Protein AF-A0A538FHL4-F1 (afdb_monomer_lite)

Secondary structure (DSSP, 8-state):
--SHHHHHHHHHHHHHHHHTT----SS--SHHHHHHHHHTT-GGGSS-------SS-TTT--

Structure (mmCIF, N/CA/C/O backbone):
data_AF-A0A538FHL4-F1
#
_entry.id   AF-A0A538FHL4-F1
#
loop_
_atom_site.group_PDB
_atom_site.id
_atom_site.type_symbol
_atom_site.label_atom_id
_atom_site.label_alt_id
_atom_site.label_comp_id
_atom_site.label_asym_id
_atom_site.label_entity_id
_atom_s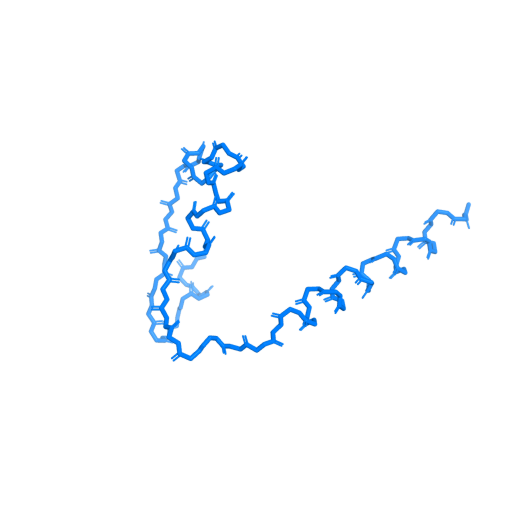ite.label_seq_id
_atom_site.pdbx_PDB_ins_code
_atom_site.Cartn_x
_atom_site.Cartn_y
_atom_site.Cartn_z
_atom_site.occupancy
_atom_site.B_iso_or_equiv
_atom_site.auth_seq_id
_atom_site.auth_comp_id
_atom_site.auth_asym_id
_atom_site.auth_atom_id
_atom_site.pdbx_PDB_model_num
ATOM 1 N N . MET A 1 1 ? 4.590 -6.503 35.215 1.00 51.25 1 MET A N 1
ATOM 2 C CA . MET A 1 1 ? 5.783 -5.904 34.568 1.00 51.25 1 MET A CA 1
ATOM 3 C C . MET A 1 1 ? 6.553 -6.917 33.693 1.00 51.25 1 MET A C 1
ATOM 5 O O . MET A 1 1 ? 7.771 -6.865 33.637 1.00 51.25 1 MET A O 1
ATOM 9 N N . LEU A 1 2 ? 5.871 -7.837 32.987 1.00 54.53 2 LEU A N 1
ATOM 10 C CA . LEU A 1 2 ? 6.507 -8.805 32.065 1.00 54.53 2 LEU A CA 1
ATOM 11 C C . LEU A 1 2 ? 6.042 -8.630 30.600 1.00 54.53 2 LEU A C 1
ATOM 13 O O . LEU A 1 2 ? 6.709 -9.094 29.683 1.00 54.53 2 LEU A O 1
ATOM 17 N N . LEU A 1 3 ? 4.933 -7.912 30.373 1.00 54.25 3 LEU A N 1
ATOM 18 C CA . LEU A 1 3 ? 4.318 -7.734 29.049 1.00 54.25 3 LEU A CA 1
ATOM 19 C C . LEU A 1 3 ? 5.042 -6.685 28.181 1.00 54.25 3 LEU A C 1
ATOM 21 O O . LEU A 1 3 ? 5.230 -6.904 26.991 1.00 54.25 3 LEU A O 1
ATOM 25 N N . ALA A 1 4 ? 5.580 -5.612 28.773 1.00 55.91 4 ALA A N 1
ATOM 26 C CA . ALA A 1 4 ? 6.252 -4.538 28.023 1.00 55.91 4 ALA A CA 1
ATOM 27 C C . ALA A 1 4 ? 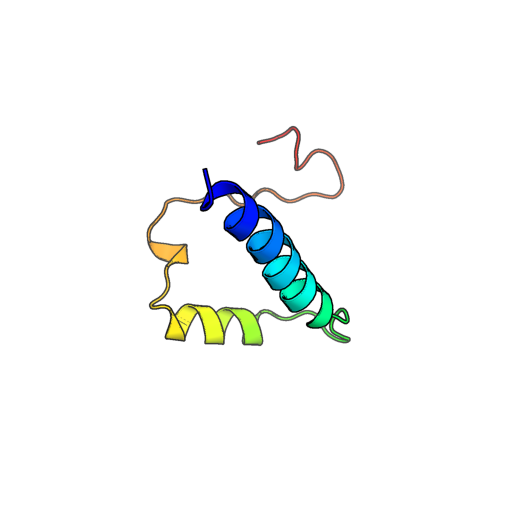7.580 -4.957 27.348 1.00 55.91 4 ALA A C 1
ATOM 29 O O . ALA A 1 4 ? 8.046 -4.301 26.418 1.00 55.91 4 ALA A O 1
ATOM 30 N N . ARG A 1 5 ? 8.210 -6.056 27.796 1.00 53.84 5 ARG A N 1
ATOM 31 C CA . ARG A 1 5 ? 9.424 -6.604 27.159 1.00 53.84 5 ARG A CA 1
ATOM 32 C C . ARG A 1 5 ? 9.096 -7.461 25.931 1.00 53.84 5 ARG A C 1
ATOM 34 O O . ARG A 1 5 ? 9.940 -7.585 25.049 1.00 53.84 5 ARG A O 1
ATOM 41 N N . GLN A 1 6 ? 7.885 -8.017 25.867 1.00 55.44 6 GLN A N 1
ATOM 42 C CA . GLN A 1 6 ? 7.428 -8.868 24.767 1.00 55.44 6 GLN A CA 1
ATOM 43 C C . GLN A 1 6 ? 7.098 -8.028 23.520 1.00 55.44 6 GLN A C 1
ATOM 45 O O . GLN A 1 6 ? 7.476 -8.402 22.415 1.00 55.44 6 GLN A O 1
ATOM 50 N N . GLU A 1 7 ? 6.530 -6.832 23.700 1.00 54.81 7 GLU A N 1
ATOM 51 C CA . GLU A 1 7 ? 6.124 -5.963 22.585 1.00 54.81 7 GLU A CA 1
ATOM 52 C C . GLU A 1 7 ? 7.299 -5.394 21.777 1.00 54.81 7 GLU A C 1
ATOM 54 O O . GLU A 1 7 ? 7.267 -5.427 20.548 1.00 54.81 7 GLU A O 1
ATOM 59 N N . ARG A 1 8 ? 8.388 -4.957 22.431 1.00 55.09 8 ARG A N 1
ATOM 60 C CA . ARG A 1 8 ? 9.576 -4.447 21.713 1.00 55.09 8 ARG A CA 1
ATOM 61 C C . ARG A 1 8 ? 10.298 -5.525 20.897 1.00 55.09 8 ARG A C 1
ATOM 63 O O . ARG A 1 8 ? 10.822 -5.231 19.824 1.00 55.09 8 ARG A O 1
ATOM 70 N N . GLY A 1 9 ? 10.311 -6.768 21.383 1.00 59.66 9 GLY A N 1
ATOM 71 C CA . GLY A 1 9 ? 10.874 -7.903 20.644 1.00 59.66 9 GLY A CA 1
ATOM 72 C C . GLY A 1 9 ? 10.005 -8.331 19.457 1.00 59.66 9 GLY A C 1
ATOM 73 O O . GLY A 1 9 ? 10.537 -8.784 18.448 1.00 59.66 9 GLY A O 1
ATOM 74 N N . ASN A 1 10 ? 8.686 -8.143 19.558 1.00 62.84 10 ASN A N 1
ATOM 75 C CA . ASN A 1 10 ? 7.734 -8.480 18.504 1.00 62.84 10 ASN A CA 1
ATOM 76 C C . ASN A 1 10 ? 7.810 -7.459 17.359 1.00 62.84 10 ASN A C 1
ATOM 78 O O . ASN A 1 10 ? 8.095 -7.836 16.233 1.00 62.84 10 ASN A O 1
ATOM 82 N N . VAL A 1 11 ? 7.712 -6.154 17.641 1.00 67.38 11 VAL A N 1
ATOM 83 C CA . VAL A 1 11 ? 7.800 -5.103 16.602 1.00 67.38 11 VAL A CA 1
ATOM 84 C C . VAL A 1 11 ? 9.053 -5.263 15.736 1.00 67.38 11 VAL A C 1
ATOM 86 O O . VAL A 1 11 ? 8.948 -5.262 14.514 1.00 67.38 11 VAL A O 1
ATOM 89 N N . THR A 1 12 ? 10.203 -5.511 16.365 1.00 80.62 12 THR A N 1
ATOM 90 C CA . THR A 1 12 ? 11.487 -5.685 15.666 1.00 80.62 12 THR A CA 1
ATOM 91 C C . THR A 1 12 ? 11.507 -6.927 14.762 1.00 80.62 12 THR A C 1
ATOM 93 O O . THR A 1 12 ? 12.160 -6.929 13.722 1.00 80.62 12 THR A O 1
ATOM 96 N N . ARG A 1 13 ? 10.782 -7.995 15.126 1.00 87.81 13 ARG A N 1
ATOM 97 C CA . ARG A 1 13 ? 10.715 -9.234 14.341 1.00 87.81 13 ARG A CA 1
ATOM 98 C C . ARG A 1 13 ? 9.844 -9.078 13.098 1.00 87.81 13 ARG A C 1
ATOM 100 O O . ARG A 1 13 ? 10.257 -9.532 12.033 1.00 87.81 13 ARG A O 1
ATOM 107 N N . GLN A 1 14 ? 8.664 -8.465 13.208 1.00 89.00 14 GLN A N 1
ATOM 108 C CA . GLN A 1 14 ? 7.806 -8.280 12.032 1.00 89.00 14 GLN A CA 1
ATOM 109 C C . GLN A 1 14 ? 8.379 -7.238 11.080 1.00 89.00 14 GLN A C 1
ATOM 111 O O . GLN A 1 14 ? 8.288 -7.449 9.876 1.00 89.00 14 GLN A O 1
ATOM 116 N N . THR A 1 15 ? 9.027 -6.175 11.571 1.00 90.50 15 THR A N 1
ATOM 117 C CA . THR A 1 15 ? 9.742 -5.252 10.676 1.00 90.50 15 THR A CA 1
ATOM 118 C C . THR A 1 15 ? 10.874 -5.968 9.948 1.00 90.50 15 THR A C 1
ATOM 120 O O . THR A 1 15 ? 10.917 -5.902 8.726 1.00 90.50 15 THR A O 1
ATOM 123 N N . ALA A 1 16 ? 11.698 -6.754 10.652 1.00 90.50 16 ALA A N 1
ATOM 124 C CA . ALA A 1 16 ? 12.772 -7.530 10.025 1.00 90.50 16 ALA A CA 1
ATOM 125 C C . ALA A 1 16 ? 12.251 -8.553 8.998 1.00 90.50 16 ALA A C 1
ATOM 127 O O . ALA A 1 16 ? 12.880 -8.780 7.967 1.00 90.50 16 ALA A O 1
ATOM 128 N N . TRP A 1 17 ? 11.095 -9.171 9.261 1.00 89.81 17 TRP A N 1
ATOM 129 C CA . TRP A 1 17 ? 10.447 -10.061 8.298 1.00 89.81 17 TRP A CA 1
ATOM 130 C C . TRP A 1 17 ? 9.934 -9.307 7.065 1.00 89.81 17 TRP A C 1
ATOM 132 O O . TRP A 1 17 ? 10.137 -9.777 5.957 1.00 89.81 17 TRP A O 1
ATOM 142 N N . ILE A 1 18 ? 9.312 -8.133 7.222 1.00 89.06 18 ILE A N 1
ATOM 143 C CA . ILE A 1 18 ? 8.873 -7.313 6.080 1.00 89.06 18 ILE A CA 1
ATOM 144 C C . ILE A 1 18 ? 10.072 -6.835 5.253 1.00 89.06 18 ILE A C 1
ATOM 146 O O . ILE A 1 18 ? 10.035 -6.882 4.025 1.00 89.06 18 ILE A O 1
ATOM 150 N N . GLU A 1 19 ? 11.145 -6.405 5.914 1.00 88.00 19 GLU A N 1
ATOM 151 C CA . GLU A 1 19 ? 12.380 -5.957 5.264 1.00 88.00 19 GLU A CA 1
ATOM 152 C C . GLU A 1 19 ? 13.029 -7.075 4.438 1.00 88.00 19 GLU A C 1
ATOM 154 O O . GLU A 1 19 ? 13.538 -6.811 3.347 1.00 88.00 19 GLU A O 1
ATOM 159 N N . SER A 1 20 ? 12.946 -8.331 4.894 1.00 88.50 20 SER A N 1
ATOM 160 C CA . SER A 1 20 ? 13.500 -9.477 4.164 1.00 88.50 20 SER A CA 1
ATOM 161 C C . SER A 1 20 ? 12.720 -9.864 2.901 1.00 88.50 20 SER A C 1
ATOM 163 O O . SER A 1 20 ? 13.241 -10.625 2.088 1.00 88.50 20 SER A O 1
ATOM 165 N N . LEU A 1 21 ? 11.508 -9.332 2.690 1.00 86.44 21 LEU A N 1
ATOM 166 C CA . LEU A 1 21 ? 10.709 -9.574 1.478 1.00 86.44 21 LEU A CA 1
ATOM 167 C C . LEU A 1 21 ? 11.165 -8.740 0.263 1.00 86.44 21 LEU A C 1
ATOM 169 O O . LEU A 1 21 ? 10.615 -8.909 -0.827 1.00 86.44 21 LEU A O 1
ATOM 173 N N . SER A 1 22 ? 12.140 -7.838 0.425 1.00 78.88 22 SER A N 1
ATOM 174 C CA . SER A 1 22 ? 12.730 -7.066 -0.680 1.00 78.88 22 SER A CA 1
ATOM 175 C C . SER A 1 22 ? 13.804 -7.887 -1.411 1.00 78.88 22 SER A C 1
ATOM 177 O O . SER A 1 22 ? 14.633 -8.525 -0.764 1.00 78.88 22 SER A O 1
ATOM 179 N N . PRO A 1 23 ? 13.818 -7.858 -2.758 1.00 72.94 23 PRO A N 1
ATOM 180 C CA . PRO A 1 23 ? 14.205 -6.632 -3.459 1.00 72.94 23 PRO A CA 1
ATOM 181 C C . PRO A 1 23 ? 13.066 -5.924 -4.207 1.00 72.94 23 PRO A C 1
ATOM 183 O O . PRO A 1 23 ? 11.967 -6.451 -4.393 1.00 72.94 23 PRO A O 1
ATOM 186 N N . TRP A 1 24 ? 13.363 -4.695 -4.646 1.00 68.31 24 TRP A N 1
ATOM 187 C CA . TRP A 1 24 ? 12.537 -3.953 -5.598 1.00 68.31 24 TRP A CA 1
ATOM 188 C C . TRP A 1 24 ? 12.291 -4.799 -6.853 1.00 68.31 24 TRP A C 1
ATOM 190 O O . TRP A 1 24 ? 13.212 -5.472 -7.316 1.00 68.31 24 TRP A O 1
ATOM 200 N N . PRO A 1 25 ? 11.065 -4.794 -7.399 1.00 77.06 25 PRO A N 1
ATOM 201 C CA . PRO A 1 25 ? 10.772 -5.586 -8.580 1.00 77.06 25 PRO A CA 1
ATOM 202 C C . PRO A 1 25 ? 11.530 -5.044 -9.798 1.00 77.06 25 PRO A C 1
ATOM 204 O O . PRO A 1 25 ? 11.708 -3.834 -9.930 1.00 77.06 25 PRO A O 1
ATOM 207 N N . GLU A 1 26 ? 11.915 -5.940 -10.709 1.00 78.81 26 GLU A N 1
ATOM 208 C CA . GLU A 1 26 ? 12.477 -5.564 -12.015 1.00 78.81 26 GLU A CA 1
ATOM 209 C C . GLU A 1 26 ? 11.446 -4.824 -12.885 1.00 78.81 26 GLU A C 1
ATOM 211 O O . GLU A 1 26 ? 11.803 -3.934 -13.652 1.00 78.81 26 GLU A O 1
ATOM 216 N N . GLU A 1 27 ? 10.156 -5.141 -12.713 1.00 85.06 27 GLU A N 1
ATOM 217 C CA . GLU A 1 27 ? 9.039 -4.493 -13.401 1.00 85.06 27 GLU A CA 1
ATOM 218 C C . GLU A 1 27 ? 7.986 -3.973 -12.410 1.00 85.06 27 GLU A C 1
ATOM 220 O O . GLU A 1 27 ? 7.521 -4.676 -11.505 1.00 85.06 27 GLU A O 1
ATOM 225 N N . PHE A 1 28 ? 7.562 -2.724 -12.600 1.00 87.06 28 PHE A N 1
ATOM 226 C CA . PHE A 1 28 ? 6.492 -2.125 -11.810 1.00 87.06 28 PHE A CA 1
ATOM 227 C C . PHE A 1 28 ? 5.118 -2.606 -12.273 1.00 87.06 28 PHE A C 1
ATOM 229 O O . PHE A 1 28 ? 4.748 -2.458 -13.432 1.00 87.06 28 PHE A O 1
ATOM 236 N N . GLY A 1 29 ? 4.307 -3.100 -11.337 1.00 89.50 29 GLY A N 1
ATOM 237 C CA . GLY A 1 29 ? 2.949 -3.532 -11.639 1.00 89.50 29 GLY A CA 1
ATOM 238 C C . GLY A 1 29 ? 2.081 -3.702 -10.398 1.00 89.50 29 GLY A C 1
ATOM 239 O O . GLY A 1 29 ? 2.569 -3.857 -9.280 1.00 89.50 29 GLY A O 1
ATOM 240 N N . LEU A 1 30 ? 0.763 -3.693 -10.606 1.00 93.88 30 LEU A N 1
ATOM 241 C CA . LEU A 1 30 ? -0.230 -3.811 -9.532 1.00 93.88 30 LEU A CA 1
ATOM 242 C C . LEU A 1 30 ? -0.758 -5.240 -9.333 1.00 93.88 30 LEU A C 1
ATOM 244 O O . LEU A 1 30 ? -1.597 -5.454 -8.464 1.00 93.88 30 LEU A O 1
ATOM 248 N N . GLY A 1 31 ? -0.299 -6.222 -10.117 1.00 94.12 31 GLY A N 1
ATOM 249 C CA . GLY A 1 31 ? -0.841 -7.587 -10.095 1.00 94.12 31 GLY A CA 1
ATOM 250 C C . GLY A 1 31 ? -0.788 -8.238 -8.710 1.00 94.12 31 GLY A C 1
ATOM 251 O O . GLY A 1 31 ? -1.819 -8.659 -8.191 1.00 94.12 31 GLY A O 1
ATOM 252 N N . ARG A 1 32 ? 0.392 -8.235 -8.070 1.00 91.69 32 ARG A N 1
ATOM 253 C CA . ARG A 1 32 ? 0.593 -8.831 -6.735 1.00 91.69 32 ARG A CA 1
ATOM 254 C C . ARG A 1 32 ? -0.301 -8.200 -5.668 1.00 91.69 32 ARG A C 1
ATOM 256 O O . ARG A 1 32 ? -0.955 -8.914 -4.917 1.00 91.69 32 ARG A O 1
ATOM 263 N N . ILE A 1 33 ? -0.353 -6.866 -5.618 1.00 93.81 33 ILE A N 1
ATOM 264 C CA . ILE A 1 33 ? -1.158 -6.168 -4.609 1.00 93.81 33 ILE A CA 1
ATOM 265 C C . ILE A 1 33 ? -2.660 -6.329 -4.871 1.00 93.81 33 ILE A C 1
ATOM 267 O O . ILE A 1 33 ? -3.414 -6.497 -3.924 1.00 93.81 33 ILE A O 1
ATOM 271 N N . ARG A 1 34 ? -3.105 -6.363 -6.135 1.00 97.12 34 ARG A N 1
ATOM 272 C CA . ARG A 1 34 ? -4.513 -6.631 -6.476 1.00 97.12 34 ARG A CA 1
ATOM 273 C C . ARG A 1 34 ? -4.950 -8.034 -6.056 1.00 97.12 34 ARG A C 1
ATOM 275 O O . ARG A 1 34 ? -6.028 -8.163 -5.494 1.00 97.12 34 ARG A O 1
ATOM 282 N N . ALA A 1 35 ? -4.115 -9.050 -6.281 1.00 97.38 35 ALA A N 1
ATOM 283 C CA . ALA A 1 35 ? -4.399 -10.411 -5.824 1.00 97.38 35 ALA A CA 1
ATOM 284 C C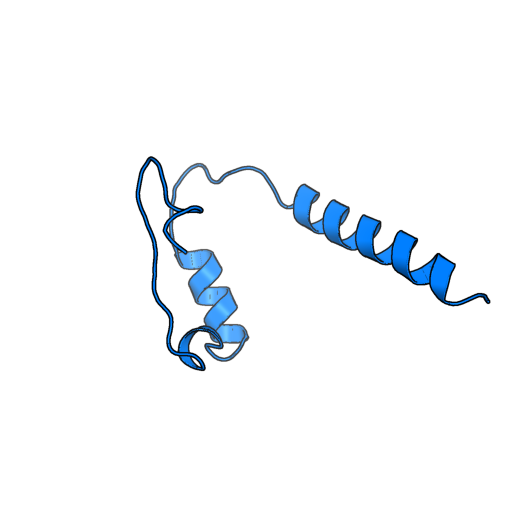 . ALA A 1 35 ? -4.534 -10.470 -4.293 1.00 97.38 35 ALA A C 1
ATOM 286 O O . ALA A 1 35 ? -5.510 -11.008 -3.785 1.00 97.38 35 ALA A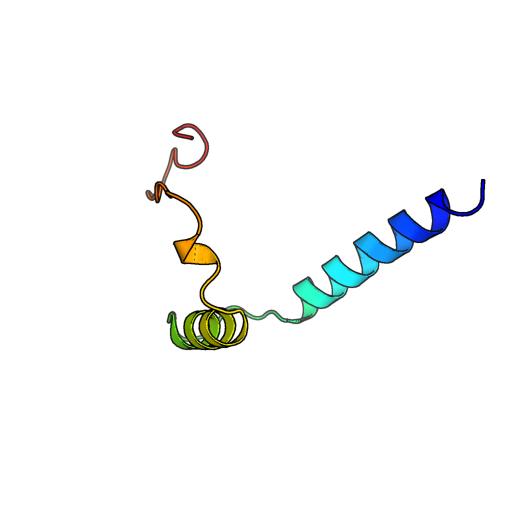 O 1
ATOM 287 N N . LEU A 1 36 ? -3.612 -9.834 -3.561 1.00 96.19 36 LEU A N 1
ATOM 288 C CA . LEU A 1 36 ? -3.684 -9.762 -2.099 1.00 96.19 36 LEU A CA 1
ATOM 289 C C . LEU A 1 36 ? -4.952 -9.046 -1.605 1.00 96.19 36 LEU A C 1
ATOM 291 O O . LEU A 1 36 ? -5.597 -9.514 -0.674 1.00 96.19 36 LEU A O 1
ATOM 295 N N . LEU A 1 37 ? -5.317 -7.912 -2.206 1.00 97.81 37 LEU A N 1
ATOM 296 C CA . LEU A 1 37 ? -6.506 -7.157 -1.799 1.00 97.81 37 LEU A CA 1
ATOM 297 C C . LEU A 1 37 ? -7.803 -7.940 -2.040 1.00 97.81 37 LEU A C 1
ATOM 299 O O . LEU A 1 37 ? -8.705 -7.848 -1.209 1.00 97.81 37 LEU A O 1
ATOM 303 N N . ALA A 1 38 ? -7.872 -8.740 -3.108 1.00 98.31 38 ALA A N 1
ATOM 304 C CA . ALA A 1 38 ? -9.015 -9.607 -3.381 1.00 98.31 38 ALA A CA 1
ATOM 305 C C . ALA A 1 38 ? -9.196 -10.669 -2.282 1.00 98.31 38 ALA A C 1
ATOM 307 O O . ALA A 1 38 ? -10.298 -10.812 -1.754 1.00 98.31 38 ALA A O 1
ATOM 308 N N . GLU A 1 39 ? -8.113 -11.337 -1.868 1.00 98.38 39 GLU A N 1
ATOM 309 C CA . GLU A 1 39 ? -8.124 -12.306 -0.756 1.00 98.38 39 GLU A CA 1
ATOM 310 C C . GLU A 1 39 ? -8.527 -11.662 0.582 1.00 98.38 39 GLU A C 1
ATOM 312 O O . GLU A 1 39 ? -9.148 -12.294 1.433 1.00 98.38 39 GLU A O 1
ATOM 317 N N . LEU A 1 40 ? -8.207 -10.379 0.767 1.00 98.06 40 LEU A N 1
ATOM 318 C CA . LEU A 1 40 ? -8.561 -9.612 1.963 1.00 98.06 40 LEU A CA 1
ATOM 319 C C . LEU A 1 40 ? -9.968 -8.990 1.909 1.00 98.06 40 LEU A C 1
ATOM 321 O O . LEU A 1 40 ? -10.351 -8.287 2.845 1.00 98.06 40 LEU A O 1
ATOM 325 N N . GLY A 1 41 ? -10.740 -9.221 0.843 1.00 98.25 41 GLY A N 1
ATOM 326 C CA . GLY A 1 41 ? -12.101 -8.696 0.708 1.00 98.25 41 GLY A CA 1
ATOM 327 C C . GLY A 1 41 ? -12.176 -7.218 0.309 1.00 98.25 41 GLY A C 1
ATOM 328 O O . GLY A 1 41 ? -13.110 -6.521 0.696 1.00 98.25 41 GLY A O 1
ATOM 329 N N . GLU A 1 42 ? -11.209 -6.729 -0.469 1.00 97.75 42 GLU A N 1
ATOM 330 C CA . GLU A 1 42 ? -11.164 -5.368 -1.022 1.00 97.75 42 GLU A CA 1
ATOM 331 C C . GLU A 1 42 ? -11.237 -4.227 0.032 1.00 97.75 42 GLU A C 1
ATOM 333 O O . GLU A 1 42 ? -11.989 -3.257 -0.148 1.00 97.75 42 GLU A O 1
ATOM 338 N N . PRO A 1 43 ? -10.436 -4.264 1.121 1.00 97.06 43 PRO A N 1
ATOM 339 C CA . PRO A 1 43 ? -10.528 -3.301 2.227 1.00 97.06 43 PRO A CA 1
ATOM 340 C C . PRO A 1 43 ? -10.275 -1.843 1.806 1.00 97.06 43 PRO A C 1
ATOM 342 O O . PRO A 1 43 ? -10.793 -0.914 2.425 1.00 97.06 43 PRO A O 1
ATOM 345 N N . GLN A 1 44 ? -9.538 -1.615 0.716 1.00 96.19 44 GLN A N 1
ATOM 346 C CA . GLN A 1 44 ? -9.290 -0.289 0.144 1.00 96.19 44 GLN A CA 1
ATOM 347 C C . GLN A 1 44 ? -10.565 0.430 -0.326 1.00 96.19 44 GLN A C 1
ATOM 349 O O . GLN A 1 44 ? -10.535 1.639 -0.542 1.00 96.19 44 GLN A O 1
ATOM 354 N N . ARG A 1 45 ? -11.681 -0.291 -0.508 1.00 96.56 45 ARG A N 1
ATOM 355 C CA . ARG A 1 45 ? -12.975 0.280 -0.921 1.00 96.56 45 ARG A CA 1
ATOM 356 C C . ARG A 1 45 ? -13.835 0.741 0.253 1.00 96.56 45 ARG A C 1
ATOM 358 O O . ARG A 1 45 ? -14.825 1.430 0.030 1.00 96.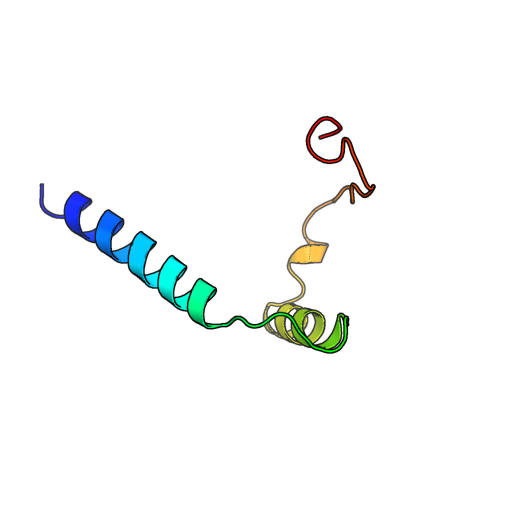56 45 ARG A O 1
ATOM 365 N N . ALA A 1 46 ? -13.472 0.377 1.483 1.00 96.94 46 ALA A N 1
ATOM 366 C CA . ALA A 1 46 ? -14.267 0.676 2.672 1.00 96.94 46 ALA A CA 1
ATOM 367 C C . ALA A 1 46 ? -14.211 2.157 3.090 1.00 96.94 46 ALA A C 1
ATOM 369 O O . ALA A 1 46 ? -15.063 2.615 3.847 1.00 96.94 46 ALA A O 1
ATOM 370 N N . TYR A 1 47 ? -13.232 2.918 2.589 1.00 93.88 47 TYR A N 1
ATOM 371 C CA . TYR A 1 47 ? -12.992 4.298 3.001 1.00 93.88 47 TYR A CA 1
ATOM 372 C C . TYR A 1 47 ? -12.875 5.229 1.798 1.00 93.88 47 TYR A C 1
ATOM 374 O O . TYR A 1 47 ? -12.289 4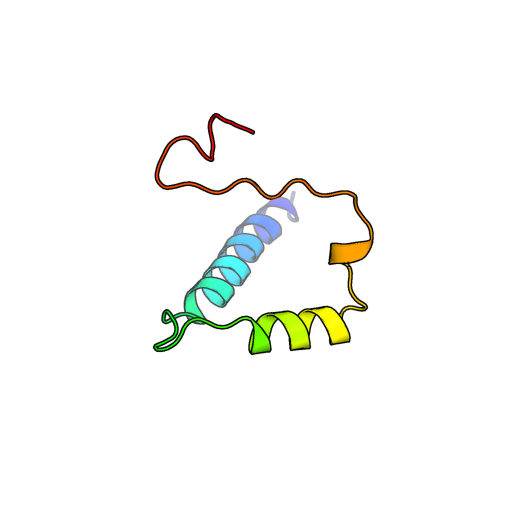.890 0.771 1.00 93.88 47 TYR A O 1
ATOM 382 N N . ARG A 1 48 ? -13.394 6.452 1.943 1.00 95.88 48 ARG A N 1
ATOM 383 C CA . ARG A 1 48 ? -13.120 7.527 0.984 1.00 95.88 48 ARG A CA 1
ATOM 384 C C . ARG A 1 48 ? -11.655 7.933 1.115 1.00 95.88 48 ARG A C 1
ATOM 386 O O . ARG A 1 48 ? -11.241 8.371 2.183 1.00 95.88 48 ARG A O 1
ATOM 393 N N . ALA A 1 49 ? -10.898 7.812 0.030 1.00 93.56 49 ALA A N 1
ATOM 394 C CA . ALA A 1 49 ? -9.473 8.115 0.002 1.00 93.56 49 ALA A CA 1
ATOM 395 C C . ALA A 1 49 ? -9.157 9.272 -0.956 1.00 93.56 49 ALA A C 1
ATOM 397 O O . ALA A 1 49 ? -9.808 9.434 -1.989 1.00 93.56 49 ALA A O 1
ATOM 398 N N . ILE A 1 50 ? -8.125 10.047 -0.617 1.00 94.25 50 ILE A N 1
ATOM 399 C CA . ILE A 1 50 ? -7.484 11.025 -1.503 1.00 94.25 50 ILE A CA 1
ATOM 400 C C . ILE A 1 50 ? -6.102 10.467 -1.853 1.00 94.25 50 ILE A C 1
ATOM 402 O O . ILE A 1 50 ? -5.344 10.091 -0.962 1.00 94.25 50 ILE A O 1
ATOM 406 N N . HIS A 1 51 ? -5.776 10.388 -3.144 1.00 92.94 51 HIS A N 1
ATOM 407 C CA . HIS A 1 51 ? -4.475 9.916 -3.617 1.00 92.94 51 HIS A CA 1
ATOM 408 C C . HIS A 1 51 ? -3.577 11.116 -3.945 1.00 92.94 51 HIS A C 1
ATOM 410 O O . HIS A 1 51 ? -3.825 11.825 -4.919 1.00 92.94 51 HIS A O 1
ATOM 416 N N . VAL A 1 52 ? -2.552 11.359 -3.125 1.00 94.38 52 VAL A N 1
ATOM 417 C CA . VAL A 1 52 ? -1.620 12.489 -3.282 1.00 94.38 52 VAL A CA 1
ATOM 418 C C . VAL A 1 52 ? -0.331 12.012 -3.957 1.00 94.38 52 VAL A C 1
ATOM 420 O O . VAL A 1 52 ? 0.340 11.108 -3.461 1.00 94.38 52 VAL A O 1
ATOM 423 N N . VAL A 1 53 ? 0.032 12.629 -5.087 1.00 93.38 53 VAL A N 1
ATOM 424 C CA . VAL A 1 53 ? 1.200 12.267 -5.918 1.00 93.38 53 VAL A CA 1
ATOM 425 C C . VAL A 1 53 ? 2.021 13.499 -6.306 1.00 93.38 53 VAL A C 1
ATOM 427 O O . VAL A 1 53 ? 1.538 14.623 -6.231 1.00 93.38 53 VAL A O 1
ATOM 430 N N . GLY A 1 54 ? 3.271 13.296 -6.731 1.00 91.31 54 GLY A N 1
ATOM 431 C CA . GLY A 1 54 ? 4.160 14.362 -7.215 1.00 91.31 54 GLY A CA 1
ATOM 432 C C . GLY A 1 54 ? 5.630 14.081 -6.913 1.00 91.31 54 GLY A C 1
ATOM 433 O O . GLY A 1 54 ? 5.942 13.202 -6.119 1.00 91.31 54 GLY A O 1
ATOM 434 N N . THR A 1 55 ? 6.569 14.810 -7.512 1.00 94.00 55 THR A N 1
ATOM 435 C CA . THR A 1 55 ? 8.010 14.636 -7.223 1.00 94.00 55 THR A CA 1
ATOM 436 C C . THR A 1 55 ? 8.371 15.212 -5.853 1.00 94.00 55 THR A C 1
ATOM 438 O O . THR A 1 55 ? 9.006 14.538 -5.047 1.00 94.00 55 THR A O 1
ATOM 441 N N . ASN A 1 56 ? 7.838 16.391 -5.525 1.00 94.00 56 ASN A N 1
ATOM 442 C CA . ASN A 1 56 ? 8.089 17.121 -4.279 1.00 94.00 56 ASN A CA 1
ATOM 443 C C . ASN A 1 56 ? 6.769 17.476 -3.577 1.00 94.00 56 ASN A C 1
ATOM 445 O O . ASN A 1 56 ? 5.716 17.478 -4.206 1.00 94.00 56 ASN A O 1
ATOM 449 N N . GLY A 1 57 ? 6.814 17.748 -2.270 1.00 86.31 57 GLY A N 1
ATOM 450 C CA . GLY A 1 57 ? 5.678 18.313 -1.523 1.00 86.31 57 GLY A CA 1
ATOM 451 C C . GLY A 1 57 ? 4.542 17.354 -1.133 1.00 86.31 57 GLY A C 1
ATOM 452 O O . GLY A 1 57 ? 3.646 17.776 -0.414 1.00 86.31 57 GLY A O 1
ATOM 453 N N . LYS A 1 58 ? 4.583 16.069 -1.523 1.00 92.75 58 LYS A N 1
ATOM 454 C CA . LYS A 1 58 ? 3.543 15.062 -1.196 1.00 92.75 58 LYS A CA 1
ATOM 455 C C . LYS A 1 58 ? 3.204 14.992 0.300 1.00 92.75 58 LYS A C 1
ATOM 457 O O . LYS A 1 58 ? 2.036 14.935 0.658 1.00 92.75 58 LYS A O 1
ATOM 462 N N . SER A 1 59 ? 4.226 15.033 1.156 1.00 87.38 59 SER A N 1
ATOM 463 C CA . SER A 1 59 ? 4.056 14.956 2.612 1.00 87.38 59 SER A CA 1
ATOM 464 C C . SER A 1 59 ? 3.577 16.262 3.245 1.00 87.38 59 SER A C 1
ATOM 466 O O . SER A 1 59 ? 3.030 16.224 4.331 1.00 87.38 59 SER A O 1
ATOM 468 N N . THR A 1 60 ? 3.808 17.411 2.605 1.00 89.69 60 THR A N 1
ATOM 469 C CA . THR A 1 60 ? 3.384 18.730 3.115 1.00 89.69 60 THR A CA 1
ATOM 470 C C . THR A 1 60 ? 1.974 19.091 2.644 1.00 89.69 60 THR A C 1
ATOM 472 O O . THR A 1 60 ? 1.320 19.935 3.242 1.00 89.69 60 THR A O 1
ATOM 475 N N . ALA A 1 61 ? 1.513 18.466 1.558 1.00 78.31 61 ALA A N 1
ATOM 476 C CA . ALA A 1 61 ? 0.176 18.651 1.003 1.00 78.31 61 ALA A CA 1
ATOM 477 C C . ALA A 1 61 ? -0.920 17.840 1.726 1.00 78.31 61 ALA A C 1
ATOM 479 O O . ALA A 1 61 ? -2.093 18.028 1.410 1.00 78.31 61 ALA A O 1
ATOM 480 N N . THR A 1 62 ? -0.542 16.932 2.636 1.00 68.75 62 THR A N 1
ATOM 481 C CA . THR A 1 62 ? -1.451 16.106 3.454 1.00 68.75 62 THR A CA 1
ATOM 482 C C . THR A 1 62 ? -1.402 16.581 4.895 1.00 68.75 62 THR A C 1
ATOM 484 O O . THR A 1 62 ? -2.486 16.703 5.503 1.00 68.75 62 THR A O 1
#

pLDDT: mean 84.24, std 14.56, range [51.25, 98.38]

Sequence (62 aa):
MLLARQERGNVTRQTAWIESLSPWPEEFGLGRIRALLAELGEPQRAYRAIHVVGTNGKSTAT

Foldseek 3Di:
DPVVVVVVVVVVVVVVVVVVVDDDDPDDDCVVVVVVCVVVVNVVVVDDDDDFDDPDCSVVVD

Radius of gyration: 17.19 Å; chains: 1; bounding box: 28×31×48 Å